Protein AF-A0A352UHU6-F1 (afdb_monomer)

Structure (mmCIF, N/CA/C/O backbone):
data_AF-A0A352UHU6-F1
#
_entry.id   AF-A0A352UHU6-F1
#
loop_
_atom_site.group_PDB
_atom_site.id
_atom_site.type_symbol
_atom_site.label_atom_id
_atom_site.label_alt_id
_atom_site.label_comp_id
_atom_site.label_asym_id
_atom_site.label_entity_id
_atom_site.label_seq_id
_atom_site.pdbx_PDB_ins_code
_atom_site.Cartn_x
_atom_site.Cartn_y
_atom_site.Cartn_z
_atom_site.occupancy
_atom_site.B_iso_or_equiv
_atom_site.auth_seq_id
_atom_site.auth_comp_id
_atom_site.auth_asym_id
_atom_site.auth_atom_id
_atom_site.pdbx_PDB_model_num
ATOM 1 N N . ALA A 1 1 ? -23.073 24.659 -16.508 1.00 46.75 1 ALA A N 1
ATOM 2 C CA . ALA A 1 1 ? -21.946 23.739 -16.783 1.00 46.75 1 ALA A CA 1
ATOM 3 C C . ALA A 1 1 ? -20.897 23.794 -15.657 1.00 46.75 1 ALA A C 1
ATOM 5 O O . ALA A 1 1 ? -19.801 24.289 -15.871 1.00 46.75 1 ALA A O 1
ATOM 6 N N . GLN A 1 2 ? -21.225 23.321 -14.445 1.00 51.28 2 GLN A N 1
ATOM 7 C CA . GLN A 1 2 ? -20.369 23.479 -13.245 1.00 51.28 2 GLN A CA 1
ATOM 8 C C . GLN A 1 2 ? -20.133 22.169 -12.457 1.00 51.28 2 GLN A C 1
ATOM 10 O O . GLN A 1 2 ? -19.660 22.195 -11.328 1.00 51.28 2 GLN A O 1
ATOM 15 N N . GLN A 1 3 ? -20.415 20.997 -13.040 1.00 52.06 3 GLN A N 1
ATOM 16 C CA . GLN A 1 3 ? -20.394 19.724 -12.296 1.00 52.06 3 GLN A CA 1
ATOM 17 C C . GLN A 1 3 ? -19.071 18.928 -12.389 1.00 52.06 3 GLN A C 1
ATOM 19 O O . GLN A 1 3 ? -18.959 17.863 -11.793 1.00 52.06 3 GLN A O 1
ATOM 24 N N . ARG A 1 4 ? -18.053 19.403 -13.124 1.00 48.28 4 ARG A N 1
ATOM 25 C CA . ARG A 1 4 ? -16.832 18.617 -13.431 1.00 48.28 4 ARG A CA 1
ATOM 26 C C . ARG A 1 4 ? -15.587 18.937 -12.590 1.00 48.28 4 ARG A C 1
ATOM 28 O O . ARG A 1 4 ? -14.577 18.262 -12.748 1.00 48.28 4 ARG A O 1
ATOM 35 N N . GLN A 1 5 ? -15.639 19.931 -11.701 1.00 49.06 5 GLN A N 1
ATOM 36 C CA . GLN A 1 5 ? -14.469 20.376 -10.918 1.00 49.06 5 GLN A CA 1
ATOM 37 C C . GLN A 1 5 ? -14.411 19.840 -9.479 1.00 49.06 5 GLN A C 1
ATOM 39 O O . GLN A 1 5 ? -13.359 19.913 -8.850 1.00 49.06 5 GLN A O 1
ATOM 44 N 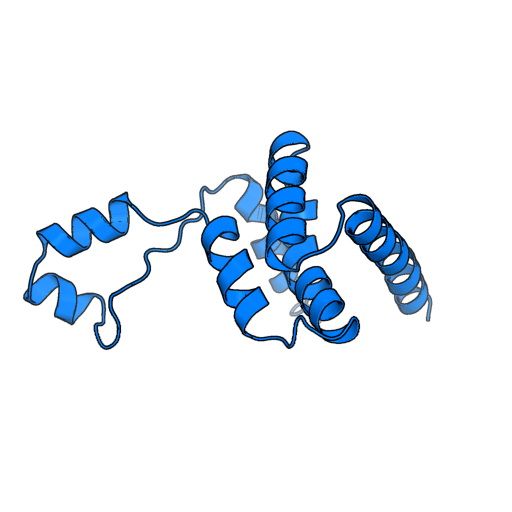N . ARG A 1 6 ? -15.489 19.239 -8.955 1.00 48.56 6 ARG A N 1
ATOM 45 C CA . ARG A 1 6 ? -15.504 18.708 -7.578 1.00 48.56 6 ARG A CA 1
ATOM 46 C C . ARG A 1 6 ? -14.630 17.463 -7.387 1.00 48.56 6 ARG A C 1
ATOM 48 O O . ARG A 1 6 ? -14.056 17.288 -6.318 1.00 48.56 6 ARG A O 1
ATOM 55 N N . SER A 1 7 ? -14.463 16.638 -8.418 1.00 51.50 7 SER A N 1
ATOM 56 C CA . SER A 1 7 ? -13.725 15.368 -8.335 1.00 51.50 7 SER A CA 1
ATOM 57 C C . SER A 1 7 ? -12.197 15.519 -8.277 1.00 51.50 7 SER A C 1
ATOM 59 O O . SER A 1 7 ? -11.526 14.610 -7.807 1.00 51.50 7 SER A O 1
ATOM 61 N N . GLN A 1 8 ? -11.635 16.664 -8.685 1.00 49.31 8 GLN A N 1
ATOM 62 C CA . GLN A 1 8 ? -10.183 16.925 -8.606 1.00 49.31 8 GLN A CA 1
ATOM 63 C C . GLN A 1 8 ? -9.769 17.654 -7.311 1.00 49.31 8 GLN A C 1
ATOM 65 O O . GLN A 1 8 ? -8.597 17.649 -6.937 1.00 49.31 8 GLN A O 1
ATOM 70 N N . SER A 1 9 ? -10.730 18.254 -6.598 1.00 53.00 9 SER A N 1
ATOM 71 C CA . SER A 1 9 ? -10.483 19.028 -5.372 1.00 53.00 9 SER A CA 1
ATOM 72 C C . SER A 1 9 ? -10.315 18.144 -4.131 1.00 53.00 9 SER A C 1
ATOM 74 O O . SER A 1 9 ? -9.444 18.434 -3.313 1.00 53.00 9 SER A O 1
ATOM 76 N N . ALA A 1 10 ? -11.068 17.044 -4.013 1.00 54.62 10 ALA A N 1
ATOM 77 C CA . ALA A 1 10 ? -10.945 16.106 -2.890 1.00 54.62 10 ALA A CA 1
ATOM 78 C C . ALA A 1 10 ? -9.563 15.422 -2.855 1.00 54.62 10 ALA A C 1
ATOM 80 O O . ALA A 1 10 ? -8.951 15.276 -1.801 1.00 54.62 10 ALA A O 1
ATOM 81 N N . LEU A 1 11 ? -9.014 15.111 -4.034 1.00 53.31 11 LEU A N 1
ATOM 82 C CA . LEU A 1 11 ? -7.677 14.533 -4.205 1.00 53.31 11 LEU A CA 1
ATOM 83 C C . LEU A 1 11 ? -6.536 15.559 -4.081 1.00 53.31 11 LEU A C 1
ATOM 85 O O . LEU A 1 11 ? -5.381 15.189 -4.236 1.00 53.31 11 LEU A O 1
ATOM 89 N N . SER A 1 12 ? -6.817 16.836 -3.818 1.00 51.50 12 SER A N 1
ATOM 90 C CA . SER A 1 12 ? -5.774 17.830 -3.506 1.00 51.50 12 SER A CA 1
ATOM 91 C C . SER A 1 12 ? -5.711 18.160 -2.009 1.00 51.50 12 SER A C 1
ATOM 93 O O . SER A 1 12 ? -4.673 18.609 -1.530 1.00 51.50 12 SER A O 1
ATOM 95 N N . GLN A 1 13 ? -6.798 17.923 -1.263 1.00 45.78 13 GLN A N 1
ATOM 96 C CA . GLN A 1 13 ? -6.918 18.270 0.162 1.00 45.78 13 GLN A CA 1
ATOM 97 C C . GLN A 1 13 ? -6.317 17.231 1.123 1.00 45.78 13 GLN A C 1
ATOM 99 O O . GLN A 1 13 ? -5.992 17.576 2.254 1.00 45.78 13 GLN A O 1
ATOM 104 N N . TRP A 1 14 ? -6.089 15.988 0.689 1.00 53.78 14 TRP A N 1
ATOM 105 C CA . TRP A 1 14 ? -5.476 14.949 1.537 1.00 53.78 14 TRP A CA 1
ATOM 106 C C . TRP A 1 14 ? -4.010 15.224 1.896 1.00 53.78 14 TRP A C 1
ATOM 108 O O . TRP A 1 14 ? -3.487 14.600 2.810 1.00 53.78 14 TRP A O 1
ATOM 118 N N . LYS A 1 15 ? -3.356 16.204 1.252 1.00 52.00 15 LYS A N 1
ATOM 119 C CA . LYS A 1 15 ? -2.016 16.676 1.644 1.00 52.00 15 LYS A CA 1
ATOM 120 C C . LYS A 1 15 ? -1.911 17.123 3.108 1.00 52.00 15 LYS A C 1
ATOM 122 O O . LYS A 1 15 ? -0.798 17.292 3.592 1.00 52.00 15 LYS A O 1
ATOM 127 N N . THR A 1 16 ? -3.032 17.342 3.796 1.00 57.28 16 THR A N 1
ATOM 128 C CA . THR A 1 16 ? -3.076 17.752 5.209 1.00 57.28 16 THR A CA 1
ATOM 129 C C . THR A 1 16 ? -3.828 16.745 6.092 1.00 57.28 16 THR A C 1
ATOM 131 O O . THR A 1 16 ? -4.117 17.037 7.247 1.00 57.28 16 THR A O 1
ATOM 134 N N . THR A 1 17 ? -4.160 15.553 5.588 1.00 71.12 17 THR A N 1
ATOM 135 C CA . THR A 1 17 ? -4.920 14.547 6.346 1.00 71.12 17 THR A CA 1
ATOM 136 C C . THR A 1 17 ? -4.188 13.212 6.324 1.00 71.12 17 THR A C 1
ATOM 138 O O . THR A 1 17 ? -4.002 12.633 5.256 1.00 71.12 17 THR A O 1
ATOM 141 N N . ASP A 1 18 ? -3.800 12.716 7.502 1.00 83.69 18 ASP A N 1
ATOM 142 C CA . ASP A 1 18 ? -3.288 11.352 7.660 1.00 83.69 18 ASP A CA 1
ATOM 143 C C . ASP A 1 18 ? -4.430 10.357 7.405 1.00 83.69 18 ASP A C 1
ATOM 145 O O . ASP A 1 18 ? -5.313 10.168 8.244 1.00 83.69 18 ASP A O 1
ATOM 149 N N . LEU A 1 19 ? -4.467 9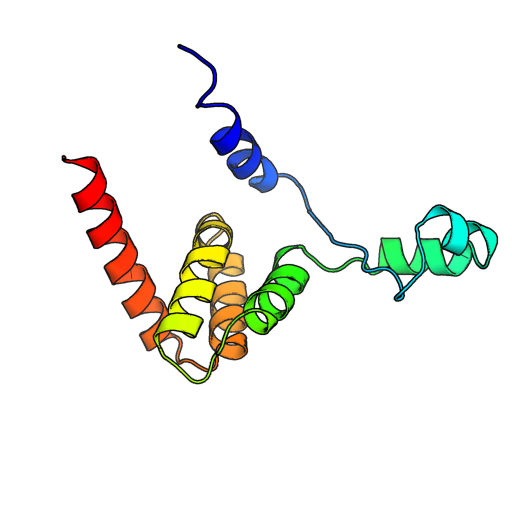.793 6.194 1.00 89.88 19 LEU A N 1
ATOM 150 C CA . LEU A 1 19 ? -5.503 8.858 5.770 1.00 89.88 19 LEU A CA 1
ATOM 151 C C . LEU A 1 19 ? -5.016 7.419 5.937 1.00 89.88 19 LEU A C 1
ATOM 153 O O . LEU A 1 19 ? -4.011 7.008 5.350 1.00 89.88 19 LEU A O 1
ATOM 157 N N . ARG A 1 20 ? -5.789 6.641 6.695 1.00 94.56 20 ARG A N 1
ATOM 158 C CA . ARG A 1 20 ? -5.483 5.256 7.055 1.00 94.56 20 ARG A CA 1
ATOM 159 C C . ARG A 1 20 ? -6.656 4.335 6.729 1.00 94.56 20 ARG A C 1
ATOM 161 O O . ARG A 1 20 ? -7.798 4.783 6.633 1.00 94.56 20 ARG A O 1
ATOM 168 N N . VAL A 1 21 ? -6.368 3.051 6.547 1.00 96.06 21 VAL A N 1
ATOM 169 C CA . VAL A 1 21 ? -7.338 2.009 6.205 1.00 96.06 21 VAL A CA 1
ATOM 170 C C . VAL A 1 21 ? -7.302 0.918 7.269 1.00 96.06 21 VAL A C 1
ATOM 172 O O . VAL A 1 21 ? -6.309 0.208 7.421 1.00 96.06 21 VAL A O 1
ATOM 175 N N . ALA A 1 22 ? -8.413 0.782 7.987 1.00 96.19 22 ALA A N 1
ATOM 176 C CA . ALA A 1 22 ? -8.669 -0.309 8.916 1.00 96.19 22 ALA A CA 1
ATOM 177 C C . ALA A 1 22 ? -9.253 -1.501 8.139 1.00 96.19 22 ALA A C 1
ATOM 179 O O . ALA A 1 22 ? -10.428 -1.495 7.769 1.00 96.19 22 ALA A O 1
ATOM 180 N N . ALA A 1 23 ? -8.423 -2.499 7.835 1.00 93.62 23 ALA A N 1
ATOM 181 C CA . ALA A 1 23 ? -8.870 -3.704 7.142 1.00 93.62 23 ALA A CA 1
ATOM 182 C C . ALA A 1 23 ? -9.575 -4.646 8.129 1.00 93.62 23 ALA A C 1
ATOM 184 O O . ALA A 1 23 ? -8.983 -5.083 9.115 1.00 93.62 23 ALA A O 1
ATOM 185 N N . LEU A 1 24 ? -10.844 -4.952 7.863 1.00 94.00 24 LEU A N 1
ATOM 186 C CA . LEU A 1 24 ? -11.629 -5.859 8.695 1.00 94.00 24 LEU A CA 1
ATOM 187 C C . LEU A 1 24 ? -11.350 -7.327 8.344 1.00 94.00 24 LEU A C 1
ATOM 189 O O . LEU A 1 24 ? -10.989 -7.624 7.201 1.00 94.00 24 LEU A O 1
ATOM 193 N N . PRO A 1 25 ? -11.553 -8.256 9.296 1.00 91.81 25 PRO A N 1
ATOM 194 C CA . PRO A 1 25 ? -11.545 -9.681 8.999 1.00 91.81 25 PRO A CA 1
ATOM 195 C C . PRO A 1 25 ? -12.609 -10.026 7.955 1.00 91.81 25 PRO A C 1
ATOM 197 O O . PRO A 1 25 ? -13.681 -9.419 7.917 1.00 91.81 25 PRO A O 1
ATOM 200 N N . GLU A 1 26 ? -12.320 -11.023 7.122 1.00 90.19 26 GLU A N 1
ATOM 201 C CA . GLU A 1 26 ? -13.231 -11.443 6.061 1.00 90.19 26 GLU A CA 1
ATOM 202 C C . GLU A 1 26 ? -14.607 -11.839 6.620 1.00 90.19 26 GLU A C 1
ATOM 204 O O . GLU A 1 26 ? -14.714 -12.538 7.629 1.00 90.19 26 GLU A O 1
ATOM 209 N N . GLY A 1 27 ? -15.668 -11.367 5.963 1.00 91.88 27 GLY A N 1
ATOM 210 C CA . GLY A 1 27 ? -17.050 -11.676 6.333 1.00 91.88 27 GLY A CA 1
ATOM 211 C C . GLY A 1 27 ? -17.600 -10.913 7.543 1.00 91.88 27 GLY A C 1
ATOM 212 O O . GLY A 1 27 ? -18.762 -11.124 7.884 1.00 91.88 27 GLY A O 1
ATOM 213 N N . LEU A 1 28 ? -16.821 -10.024 8.173 1.00 93.88 28 LEU A N 1
ATOM 214 C CA . LEU A 1 28 ? -17.296 -9.160 9.257 1.00 93.88 28 LEU A CA 1
ATOM 215 C C . LEU A 1 28 ? -17.468 -7.712 8.796 1.00 93.88 28 LEU A C 1
ATOM 217 O O . LEU A 1 28 ? -16.629 -7.154 8.090 1.00 93.88 28 LEU A O 1
ATOM 221 N N . ASP A 1 29 ? -18.549 -7.090 9.256 1.00 95.31 29 ASP A N 1
ATOM 222 C CA . ASP A 1 29 ? -18.744 -5.646 9.205 1.00 95.31 29 ASP A CA 1
ATOM 223 C C . ASP A 1 29 ? -18.370 -5.005 10.565 1.00 95.31 29 ASP A C 1
ATOM 225 O O . ASP A 1 29 ? -18.155 -5.721 11.554 1.00 95.31 29 ASP A O 1
ATOM 229 N N . PRO A 1 30 ? -18.242 -3.664 10.646 1.00 95.88 30 PRO A N 1
ATOM 230 C CA . PRO A 1 30 ? -17.905 -2.983 11.898 1.00 95.88 30 PRO A CA 1
ATOM 231 C C . PRO A 1 30 ? -18.844 -3.333 13.057 1.00 95.88 30 PRO A C 1
ATOM 233 O O . PRO A 1 30 ? -18.394 -3.552 14.178 1.00 95.88 30 PRO A O 1
ATOM 236 N N . ASP A 1 31 ? -20.146 -3.401 12.784 1.00 96.94 31 ASP A N 1
ATOM 237 C CA . ASP A 1 31 ? -21.187 -3.619 13.788 1.00 96.94 31 ASP A CA 1
ATOM 238 C C . ASP A 1 31 ? -21.121 -5.038 14.378 1.00 96.94 31 ASP A C 1
ATOM 240 O O . ASP A 1 31 ? -21.107 -5.214 15.598 1.00 96.94 31 ASP A O 1
ATOM 244 N N . ALA A 1 32 ? -21.001 -6.068 13.534 1.00 96.56 32 ALA A N 1
ATOM 245 C CA . ALA A 1 32 ? -20.808 -7.440 13.989 1.00 96.56 32 ALA A CA 1
ATOM 246 C C . ALA A 1 32 ? -19.488 -7.613 14.745 1.00 96.56 32 ALA A C 1
ATOM 248 O O . ALA A 1 32 ? -19.482 -8.293 15.771 1.00 96.56 32 ALA A O 1
ATOM 249 N N . LEU A 1 33 ? -18.397 -6.991 14.283 1.00 96.25 33 LEU A N 1
ATOM 250 C CA . LEU A 1 33 ? -17.108 -7.062 14.968 1.00 96.25 33 LEU A CA 1
ATOM 251 C C . LEU A 1 33 ? -17.183 -6.439 16.368 1.00 96.25 33 LEU A C 1
ATOM 253 O O . LEU A 1 33 ? -16.782 -7.089 17.326 1.00 96.25 33 LEU A O 1
ATOM 257 N N . ILE A 1 34 ? -17.740 -5.232 16.507 1.00 96.94 34 ILE A N 1
ATOM 258 C CA . ILE A 1 34 ? -17.860 -4.544 17.804 1.00 96.94 34 ILE A CA 1
ATOM 259 C C . ILE A 1 34 ? -18.741 -5.340 18.774 1.00 96.94 34 ILE A C 1
ATOM 261 O O . ILE A 1 34 ? -18.418 -5.440 19.957 1.00 96.94 34 ILE A O 1
ATOM 265 N N . ARG A 1 35 ? -19.840 -5.937 18.287 1.00 96.56 35 ARG A N 1
ATOM 266 C CA . ARG A 1 35 ? -20.697 -6.799 19.117 1.00 96.56 35 ARG A CA 1
ATOM 267 C C . ARG A 1 35 ? -19.998 -8.072 19.590 1.00 96.56 35 ARG A C 1
ATOM 269 O O . ARG A 1 35 ? -20.339 -8.567 20.660 1.00 96.56 35 ARG A O 1
ATOM 276 N N . GLN A 1 36 ? -19.091 -8.626 18.787 1.00 95.06 36 GLN A N 1
ATOM 277 C CA . GLN A 1 36 ? -18.335 -9.827 19.143 1.00 95.06 36 GLN A CA 1
ATOM 278 C C . GLN A 1 36 ? -17.166 -9.506 20.081 1.00 95.06 36 GLN A C 1
ATOM 280 O O . GLN A 1 36 ? -16.977 -10.203 21.074 1.00 95.06 36 GLN A O 1
ATOM 285 N N . ASP A 1 37 ? -16.386 -8.474 19.757 1.00 94.75 37 ASP A N 1
ATOM 286 C CA . ASP A 1 37 ? -15.176 -8.075 20.471 1.00 94.75 37 ASP A CA 1
ATOM 287 C C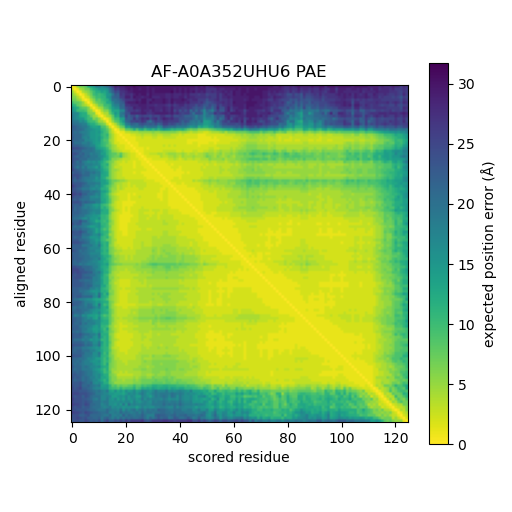 . ASP A 1 37 ? -14.847 -6.593 20.195 1.00 94.75 37 ASP A C 1
ATOM 289 O O . ASP A 1 37 ? -14.226 -6.232 19.188 1.00 94.75 37 ASP A O 1
ATOM 293 N N . ALA A 1 38 ? -15.263 -5.716 21.111 1.00 95.38 38 ALA A N 1
ATOM 294 C CA . ALA A 1 38 ? -15.013 -4.279 21.012 1.00 95.38 38 ALA A CA 1
ATOM 295 C C . ALA A 1 38 ? -13.520 -3.922 21.136 1.00 95.38 38 ALA A C 1
ATOM 297 O O . ALA A 1 38 ? -13.057 -2.989 20.481 1.00 95.38 38 ALA A O 1
ATOM 298 N N . SER A 1 39 ? -12.745 -4.679 21.917 1.00 96.62 39 SER A N 1
ATOM 299 C CA . SER A 1 39 ? -11.306 -4.438 22.065 1.00 96.62 39 SER A CA 1
ATOM 300 C C . SER A 1 39 ? -10.563 -4.729 20.764 1.00 96.62 39 SER A C 1
ATOM 302 O O . SER A 1 39 ? -9.673 -3.976 20.371 1.00 96.62 39 SER A O 1
ATOM 304 N N . ARG A 1 40 ? -10.978 -5.766 20.028 1.00 95.31 40 ARG A N 1
ATOM 305 C CA . ARG A 1 40 ? -10.434 -6.052 18.695 1.00 95.31 40 ARG A CA 1
ATOM 306 C C . ARG A 1 40 ? -10.728 -4.941 17.690 1.00 95.31 40 ARG A C 1
ATOM 308 O O . ARG A 1 40 ? -9.873 -4.649 16.854 1.00 95.31 40 ARG A O 1
ATOM 315 N N . TRP A 1 41 ? -11.904 -4.316 17.758 1.00 95.75 41 TRP A N 1
ATOM 316 C CA . TRP A 1 41 ? -12.207 -3.132 16.949 1.00 95.75 41 TRP A CA 1
ATOM 317 C C . TRP A 1 41 ? -11.233 -1.985 17.243 1.00 95.75 41 TRP A C 1
ATOM 319 O O . TRP A 1 41 ? -10.655 -1.427 16.310 1.00 95.75 41 TRP A O 1
ATOM 329 N N . GLU A 1 42 ? -11.003 -1.671 18.521 1.00 96.19 42 GLU A N 1
ATOM 330 C CA . GLU A 1 42 ? -10.065 -0.618 18.927 1.00 96.19 42 GLU A CA 1
ATOM 331 C C . GLU A 1 42 ? -8.649 -0.882 18.400 1.00 96.19 42 GLU A C 1
ATOM 333 O O . GLU A 1 42 ? -8.034 0.025 17.837 1.00 96.19 42 GLU A O 1
ATOM 338 N N . SER A 1 43 ? -8.159 -2.125 18.493 1.00 96.50 43 SER A N 1
ATOM 339 C CA . SER A 1 43 ? -6.854 -2.503 17.936 1.00 96.50 43 SER A CA 1
ATOM 340 C C . SER A 1 43 ? -6.796 -2.333 16.416 1.00 96.50 43 SER A C 1
ATOM 342 O O . SER A 1 43 ? -5.855 -1.736 15.908 1.00 96.50 43 SER A O 1
ATOM 344 N N . ILE A 1 44 ? -7.814 -2.783 15.675 1.00 96.00 44 ILE A N 1
ATOM 345 C CA . ILE A 1 44 ? -7.843 -2.655 14.206 1.00 96.00 44 ILE A CA 1
ATOM 346 C C . ILE A 1 44 ? -7.849 -1.187 13.761 1.00 96.00 44 ILE A C 1
ATOM 348 O O . ILE A 1 44 ? -7.223 -0.838 12.759 1.00 96.00 44 ILE A O 1
ATOM 352 N N . VAL A 1 45 ? -8.551 -0.319 14.491 1.00 95.62 45 VAL A N 1
ATOM 353 C CA . VAL A 1 45 ? -8.563 1.120 14.202 1.00 95.62 45 VAL A CA 1
ATOM 354 C C . VAL A 1 45 ? -7.214 1.759 14.539 1.00 95.62 45 VAL A C 1
ATOM 356 O O . VAL A 1 45 ? -6.721 2.564 13.748 1.00 95.62 45 VAL A O 1
ATOM 359 N N . ALA A 1 46 ? -6.602 1.396 15.669 1.00 95.56 46 ALA A N 1
ATOM 360 C CA . ALA A 1 46 ? -5.293 1.908 16.075 1.00 95.56 46 ALA A CA 1
ATOM 361 C C . ALA A 1 46 ? -4.171 1.480 15.110 1.00 95.56 46 ALA A C 1
ATOM 363 O O . ALA A 1 46 ? -3.330 2.299 14.737 1.00 95.56 46 ALA A O 1
ATOM 364 N N . ASP A 1 47 ? -4.212 0.232 14.644 1.00 95.50 47 ASP A N 1
ATOM 365 C CA . ASP A 1 47 ? -3.217 -0.364 13.747 1.00 95.50 47 ASP A CA 1
ATOM 366 C C . ASP A 1 47 ? -3.541 -0.151 12.257 1.00 95.50 47 ASP A C 1
ATOM 368 O O . ASP A 1 47 ? -2.891 -0.731 11.384 1.00 95.50 47 ASP A O 1
ATOM 372 N N . ALA A 1 48 ? -4.540 0.683 11.936 1.00 96.50 48 ALA A N 1
ATOM 373 C CA . ALA A 1 48 ? -4.945 0.964 10.562 1.00 96.50 48 ALA A CA 1
ATOM 374 C C . ALA A 1 48 ? -3.734 1.361 9.706 1.00 96.50 48 ALA A C 1
ATOM 376 O O . ALA A 1 48 ? -2.938 2.214 10.101 1.00 96.50 48 ALA A O 1
ATOM 377 N N . ALA A 1 49 ? -3.589 0.773 8.521 1.00 95.00 49 ALA A N 1
ATOM 378 C CA . ALA A 1 49 ? -2.421 1.003 7.675 1.00 95.00 49 ALA A CA 1
ATOM 379 C C . ALA A 1 49 ? -2.520 2.358 6.954 1.00 95.00 49 ALA A C 1
ATOM 381 O O . ALA A 1 49 ? -3.618 2.733 6.532 1.00 95.00 49 ALA A O 1
ATOM 382 N N . PRO A 1 50 ? -1.411 3.089 6.735 1.00 94.25 50 PRO A N 1
ATOM 383 C CA . PRO A 1 50 ? -1.408 4.251 5.851 1.00 94.25 50 PRO A CA 1
ATOM 384 C C . PRO A 1 50 ? -1.978 3.902 4.473 1.00 94.25 50 PRO A C 1
ATOM 386 O O . PRO A 1 50 ? -1.725 2.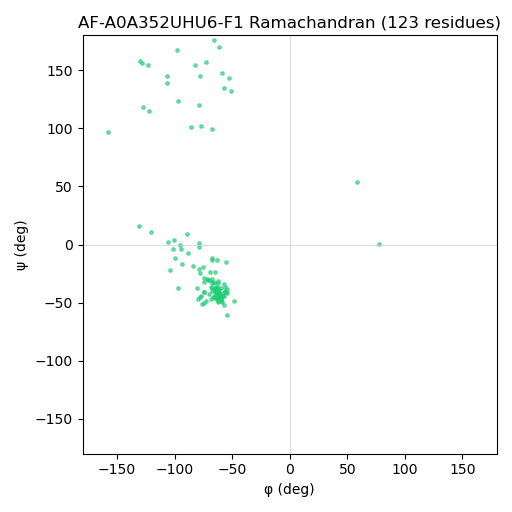817 3.941 1.00 94.25 50 PRO A O 1
ATOM 389 N N . LEU A 1 51 ? -2.717 4.832 3.860 1.00 93.44 51 LEU A N 1
ATOM 390 C CA . LEU A 1 51 ? -3.452 4.579 2.616 1.00 93.44 51 LEU A CA 1
ATOM 391 C C . LEU A 1 51 ? -2.598 3.903 1.538 1.00 93.44 51 LEU A C 1
ATOM 393 O O . LEU A 1 51 ? -3.030 2.930 0.930 1.00 93.44 51 LEU A O 1
ATOM 397 N N . LEU A 1 52 ? -1.395 4.417 1.278 1.00 94.88 52 LEU A N 1
ATOM 398 C CA . LEU A 1 52 ? -0.539 3.892 0.213 1.00 94.88 52 LEU A CA 1
ATOM 399 C C . LEU A 1 52 ? 0.056 2.523 0.548 1.00 94.88 52 LEU A C 1
ATOM 401 O O . LEU A 1 52 ? 0.249 1.720 -0.362 1.00 94.88 52 LEU A O 1
ATOM 405 N N . GLU A 1 53 ? 0.289 2.226 1.827 1.00 95.06 53 GLU A N 1
ATOM 406 C CA . GLU A 1 53 ? 0.711 0.888 2.257 1.00 95.06 53 GLU A CA 1
ATOM 407 C C . GLU A 1 53 ? -0.394 -0.144 2.051 1.00 95.06 53 GLU A C 1
ATOM 409 O O . GLU A 1 53 ? -0.110 -1.284 1.696 1.00 95.06 53 GLU A O 1
ATOM 414 N N . PHE A 1 54 ? -1.653 0.270 2.193 1.00 95.50 54 PHE A N 1
ATOM 415 C CA . PHE A 1 54 ? -2.790 -0.568 1.846 1.00 95.50 54 PHE A CA 1
ATOM 416 C C . PHE A 1 54 ? -2.976 -0.675 0.324 1.00 95.50 54 PHE A C 1
ATOM 418 O O . PHE A 1 54 ? -3.097 -1.774 -0.214 1.00 95.50 54 PHE A O 1
ATOM 425 N N . LEU A 1 55 ? -2.992 0.447 -0.401 1.00 95.81 55 LEU A N 1
ATOM 426 C CA . LEU A 1 55 ? -3.352 0.474 -1.821 1.00 95.81 55 LEU A CA 1
ATOM 427 C C . LEU A 1 55 ? -2.339 -0.229 -2.724 1.00 95.81 55 LEU A C 1
ATOM 429 O O . LEU A 1 55 ? -2.767 -0.905 -3.655 1.00 95.81 55 LEU A O 1
ATOM 433 N N . ILE A 1 56 ? -1.032 -0.086 -2.481 1.00 96.94 56 ILE A N 1
ATOM 434 C CA . ILE A 1 56 ? 0.004 -0.666 -3.351 1.00 96.94 56 ILE A CA 1
ATOM 435 C C . ILE A 1 56 ? -0.180 -2.179 -3.545 1.00 96.94 56 ILE A C 1
ATOM 437 O O . ILE A 1 56 ? -0.417 -2.591 -4.684 1.00 96.94 56 ILE A O 1
ATOM 441 N N . PRO A 1 57 ? -0.145 -3.013 -2.489 1.00 95.88 57 PRO A N 1
ATOM 442 C CA . PRO A 1 57 ? -0.323 -4.453 -2.650 1.00 95.88 57 PRO A CA 1
ATOM 443 C C . PRO A 1 57 ? -1.734 -4.813 -3.138 1.00 95.88 57 PRO A C 1
ATOM 445 O O . PRO A 1 57 ? -1.881 -5.684 -3.994 1.00 95.88 57 PRO A O 1
ATOM 448 N N . ASN A 1 58 ? -2.775 -4.117 -2.661 1.00 95.00 58 ASN A N 1
ATOM 449 C CA . ASN A 1 58 ? -4.165 -4.428 -3.015 1.00 95.00 58 ASN A CA 1
ATOM 450 C C . ASN A 1 58 ? -4.505 -4.133 -4.480 1.00 95.00 58 ASN A C 1
ATOM 452 O O . ASN A 1 58 ? -5.305 -4.846 -5.082 1.00 95.00 58 ASN A O 1
ATOM 456 N N . ILE A 1 59 ? -3.945 -3.068 -5.055 1.00 95.75 59 ILE A N 1
ATOM 457 C CA . ILE A 1 59 ? -4.122 -2.748 -6.472 1.00 95.75 59 ILE A CA 1
ATOM 458 C C . ILE A 1 59 ? -3.235 -3.663 -7.311 1.00 95.75 59 ILE A C 1
ATOM 460 O O . ILE A 1 59 ? -3.728 -4.208 -8.292 1.00 95.75 59 ILE A O 1
ATOM 464 N N . ALA A 1 60 ? -1.975 -3.883 -6.920 1.00 96.06 60 ALA A N 1
ATOM 465 C CA . ALA A 1 60 ? -1.058 -4.761 -7.648 1.00 96.06 60 ALA A CA 1
ATOM 466 C C . ALA A 1 60 ? -1.626 -6.181 -7.824 1.00 96.06 60 ALA A C 1
ATOM 468 O O . ALA A 1 60 ? -1.565 -6.728 -8.921 1.00 96.06 60 ALA A O 1
ATOM 469 N N . ALA A 1 61 ? -2.278 -6.726 -6.791 1.00 95.69 61 ALA A N 1
ATOM 470 C CA . ALA A 1 61 ? -2.917 -8.043 -6.827 1.00 95.69 61 ALA A CA 1
ATOM 471 C C . ALA A 1 61 ? -4.081 -8.173 -7.833 1.00 95.69 61 ALA A C 1
ATOM 473 O O . ALA A 1 61 ? -4.526 -9.284 -8.112 1.00 95.69 61 ALA A O 1
ATOM 474 N N . ARG A 1 62 ? -4.600 -7.064 -8.379 1.00 95.31 62 ARG A N 1
ATOM 475 C CA . ARG A 1 62 ? -5.708 -7.068 -9.354 1.00 95.31 62 ARG A CA 1
ATOM 476 C C . ARG A 1 62 ? -5.246 -7.203 -10.804 1.00 95.31 62 ARG A C 1
ATOM 478 O O . ARG A 1 62 ? -6.094 -7.321 -11.685 1.00 95.31 62 ARG A O 1
ATOM 485 N N . PHE A 1 63 ? -3.941 -7.149 -11.063 1.00 96.06 63 PHE A N 1
ATOM 486 C CA . PHE A 1 63 ? -3.379 -7.149 -12.411 1.00 96.06 63 PHE A CA 1
ATOM 487 C C . PHE A 1 63 ? -2.388 -8.294 -12.605 1.00 96.06 63 PHE A C 1
ATOM 489 O O . PHE A 1 63 ? -1.755 -8.765 -11.663 1.00 96.06 63 PHE A O 1
ATOM 496 N N . ASP A 1 64 ? -2.219 -8.712 -13.859 1.00 95.50 64 ASP A N 1
ATOM 497 C CA . ASP A 1 64 ? -1.173 -9.658 -14.230 1.00 95.50 64 ASP A CA 1
ATOM 498 C C . ASP A 1 64 ? 0.186 -8.947 -14.302 1.00 95.50 64 ASP A C 1
ATOM 500 O O . ASP A 1 64 ? 0.512 -8.250 -15.267 1.00 95.50 64 ASP A O 1
ATOM 504 N N . LEU A 1 65 ? 0.992 -9.129 -13.258 1.00 96.38 65 LEU A N 1
ATOM 505 C CA . LEU A 1 65 ? 2.325 -8.538 -13.149 1.00 96.38 65 LEU A CA 1
ATOM 506 C C . LEU A 1 65 ? 3.385 -9.292 -13.966 1.00 96.38 65 LEU A C 1
ATOM 508 O O . LEU A 1 65 ? 4.538 -8.863 -13.994 1.00 96.38 65 LEU A O 1
ATOM 512 N N . THR A 1 66 ? 3.045 -10.393 -14.642 1.00 95.06 66 THR A N 1
ATOM 513 C CA . THR A 1 66 ? 3.991 -11.103 -15.519 1.00 95.06 66 THR A CA 1
ATOM 514 C C . THR A 1 66 ? 4.152 -10.412 -16.873 1.00 95.06 66 THR A C 1
ATOM 516 O O . THR A 1 66 ? 5.189 -10.557 -17.522 1.00 95.06 66 THR A O 1
ATOM 519 N N . VAL A 1 67 ? 3.176 -9.587 -17.270 1.00 94.50 67 VAL A N 1
ATOM 520 C CA . VAL A 1 67 ? 3.190 -8.845 -18.534 1.00 94.50 67 VAL A CA 1
ATOM 521 C C . VAL A 1 67 ? 3.463 -7.350 -18.320 1.00 94.50 67 VAL A C 1
ATOM 523 O O . VAL A 1 67 ? 2.974 -6.755 -17.356 1.00 94.50 67 VAL A O 1
ATOM 526 N N . PRO A 1 68 ? 4.191 -6.675 -19.236 1.00 92.81 68 PRO A N 1
ATOM 527 C CA . PRO A 1 68 ? 4.483 -5.244 -19.108 1.00 92.81 68 PRO A CA 1
ATOM 528 C C . PRO A 1 68 ? 3.234 -4.367 -18.966 1.00 92.81 68 PRO A C 1
ATOM 530 O O . PRO A 1 68 ? 3.241 -3.400 -18.209 1.00 92.81 68 PRO A O 1
ATOM 533 N N . HIS A 1 69 ? 2.148 -4.723 -19.659 1.00 92.94 69 HIS A N 1
ATOM 534 C CA . HIS A 1 69 ? 0.908 -3.953 -19.632 1.00 92.94 69 HIS A CA 1
ATOM 535 C C . HIS A 1 69 ? 0.269 -3.909 -18.236 1.00 92.94 69 HIS A C 1
ATOM 537 O O . HIS A 1 69 ? -0.113 -2.831 -17.788 1.00 92.94 69 HIS A O 1
ATOM 543 N N . GLY A 1 70 ? 0.212 -5.039 -17.524 1.00 94.94 70 GLY A N 1
ATOM 544 C CA . GLY A 1 70 ? -0.362 -5.091 -16.178 1.00 94.94 70 GLY A CA 1
ATOM 545 C C . GLY A 1 70 ? 0.452 -4.270 -15.179 1.00 94.94 70 GLY A C 1
ATOM 546 O O . GLY A 1 70 ? -0.115 -3.513 -14.394 1.00 94.94 70 GLY A O 1
ATOM 547 N N . LYS A 1 71 ? 1.788 -4.297 -15.286 1.00 95.81 71 LYS A N 1
ATOM 548 C CA . LYS A 1 71 ? 2.661 -3.415 -14.492 1.00 95.81 71 LYS A CA 1
ATOM 549 C C . LYS A 1 71 ? 2.388 -1.936 -14.772 1.00 95.81 71 LYS A C 1
ATOM 551 O O . LYS A 1 71 ? 2.277 -1.151 -13.832 1.00 95.81 71 LYS A O 1
ATOM 556 N N . SER A 1 72 ? 2.244 -1.551 -16.043 1.00 94.38 72 SER A N 1
ATOM 557 C CA . SER A 1 72 ? 1.882 -0.177 -16.412 1.00 94.38 72 SER A CA 1
ATOM 558 C C . SER A 1 72 ? 0.537 0.235 -15.819 1.00 94.38 72 SER A C 1
ATOM 560 O O . SER A 1 72 ? 0.461 1.301 -15.227 1.00 94.38 72 SER A O 1
ATOM 562 N N . GLN A 1 73 ? -0.492 -0.615 -15.868 1.00 94.88 73 GLN A N 1
ATOM 563 C CA . GLN A 1 73 ? -1.805 -0.297 -15.288 1.00 94.88 73 GLN A CA 1
ATOM 564 C C . GLN A 1 73 ? -1.741 -0.010 -13.780 1.00 94.88 73 GLN A C 1
ATOM 566 O O . GLN A 1 73 ? -2.415 0.901 -13.293 1.00 94.88 73 GLN A O 1
ATOM 571 N N . VAL A 1 74 ? -0.897 -0.733 -13.039 1.00 96.69 74 VAL A N 1
ATOM 572 C CA . VAL A 1 74 ? -0.668 -0.458 -11.612 1.00 96.69 74 VAL A CA 1
ATOM 573 C C . VAL A 1 74 ? 0.013 0.898 -11.415 1.00 96.69 74 VAL A C 1
ATOM 575 O O . VAL A 1 74 ? -0.419 1.688 -10.572 1.00 96.69 74 VAL A O 1
ATOM 578 N N . VAL A 1 75 ? 1.047 1.202 -12.208 1.00 96.19 75 VAL A N 1
ATOM 579 C CA . VAL A 1 75 ? 1.726 2.509 -12.168 1.00 96.19 75 VAL A CA 1
ATOM 580 C C . VAL A 1 75 ? 0.742 3.633 -12.493 1.00 96.19 75 VAL A C 1
ATOM 582 O O . VAL A 1 75 ? 0.671 4.605 -11.747 1.00 96.19 75 VAL A O 1
ATOM 585 N N . ASP A 1 76 ? -0.062 3.491 -13.546 1.00 93.50 76 ASP A N 1
ATOM 586 C CA . ASP A 1 76 ? -1.088 4.453 -13.958 1.00 93.50 76 ASP A CA 1
ATOM 587 C C . ASP A 1 76 ? -2.083 4.758 -12.826 1.00 93.50 76 ASP A C 1
ATOM 589 O O . ASP A 1 76 ? -2.456 5.916 -12.623 1.00 93.50 76 ASP A O 1
ATOM 593 N N . 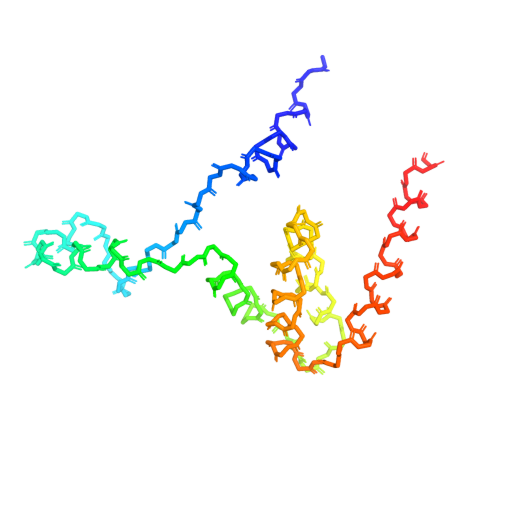ALA A 1 77 ? -2.490 3.736 -12.069 1.00 93.44 77 ALA A N 1
ATOM 594 C CA . ALA A 1 77 ? -3.454 3.875 -10.983 1.00 93.44 77 ALA A CA 1
ATOM 595 C C . ALA A 1 77 ? -2.867 4.552 -9.732 1.00 93.44 77 ALA A C 1
ATOM 597 O O . ALA A 1 77 ? -3.537 5.370 -9.099 1.00 93.44 77 ALA A O 1
ATOM 598 N N . ILE A 1 78 ? -1.630 4.214 -9.357 1.00 95.56 78 ILE A N 1
ATOM 599 C CA . ILE A 1 78 ? -1.050 4.600 -8.059 1.00 95.56 78 ILE A CA 1
ATOM 600 C C . ILE A 1 78 ? -0.176 5.849 -8.167 1.00 95.56 78 ILE A C 1
ATOM 602 O O . ILE A 1 78 ? -0.176 6.693 -7.265 1.00 95.56 78 ILE A O 1
ATOM 606 N N . TRP A 1 79 ? 0.570 5.994 -9.264 1.00 95.56 79 TRP A N 1
ATOM 607 C CA . TRP A 1 79 ? 1.565 7.052 -9.413 1.00 95.56 79 TRP A CA 1
ATOM 608 C C . TRP A 1 79 ? 1.024 8.470 -9.181 1.00 95.56 79 TRP A C 1
ATOM 610 O O . TRP A 1 79 ? 1.732 9.254 -8.549 1.00 95.56 79 TRP A O 1
ATOM 620 N N . PRO A 1 80 ? -0.205 8.842 -9.599 1.00 93.06 80 PRO A N 1
ATOM 621 C CA . PRO A 1 80 ? -0.747 10.170 -9.312 1.00 93.06 80 PRO A CA 1
ATOM 622 C C . PRO A 1 80 ? -0.799 10.511 -7.816 1.00 93.06 80 PRO A C 1
ATOM 624 O O . PRO A 1 80 ? -0.588 11.668 -7.452 1.00 93.06 80 PRO A O 1
ATOM 627 N N . LEU A 1 81 ? -1.041 9.516 -6.955 1.00 92.44 81 LEU A N 1
ATOM 628 C CA . LEU A 1 81 ? -1.063 9.689 -5.502 1.00 92.44 81 LEU A CA 1
ATOM 629 C C . LEU A 1 81 ? 0.359 9.889 -4.967 1.00 92.44 81 LEU A C 1
ATOM 631 O O . LEU A 1 81 ? 0.628 10.866 -4.275 1.00 92.44 81 LEU A O 1
ATOM 635 N N . ILE A 1 82 ? 1.293 9.023 -5.372 1.00 94.25 82 ILE A N 1
ATOM 636 C CA . ILE A 1 82 ? 2.712 9.106 -4.988 1.00 94.25 82 ILE A CA 1
ATOM 637 C C . ILE A 1 82 ? 3.334 10.431 -5.454 1.00 94.25 82 ILE A C 1
ATOM 639 O O . ILE A 1 82 ? 4.050 11.095 -4.709 1.00 94.25 82 ILE A O 1
ATOM 643 N N . ALA A 1 83 ? 3.031 10.867 -6.677 1.00 92.44 83 ALA A N 1
ATOM 644 C CA . ALA A 1 83 ? 3.572 12.087 -7.267 1.00 92.44 83 ALA A CA 1
ATOM 645 C C . ALA A 1 83 ? 3.131 13.367 -6.544 1.00 92.44 83 ALA A C 1
ATOM 647 O O . ALA A 1 83 ? 3.813 14.389 -6.663 1.00 92.44 83 ALA A O 1
ATOM 648 N N . ALA A 1 84 ? 2.003 13.324 -5.831 1.00 90.06 84 ALA A N 1
ATOM 649 C CA . ALA A 1 84 ? 1.509 14.452 -5.062 1.00 90.06 84 ALA A CA 1
ATOM 650 C C . ALA A 1 84 ? 2.263 14.635 -3.738 1.00 90.06 84 ALA A C 1
ATOM 652 O O . ALA A 1 84 ? 2.303 15.761 -3.252 1.00 90.06 84 ALA A O 1
ATOM 653 N N . LEU A 1 85 ? 2.873 13.588 -3.180 1.00 89.19 85 LEU A N 1
ATOM 654 C CA . LEU A 1 85 ? 3.592 13.631 -1.903 1.00 89.19 85 LEU A CA 1
ATOM 655 C C . LEU A 1 85 ? 4.790 14.594 -1.917 1.00 89.19 85 LEU A C 1
ATOM 657 O O . LEU A 1 85 ? 5.213 15.104 -2.963 1.00 89.19 85 LEU A O 1
ATOM 661 N N . ASP A 1 86 ? 5.352 14.840 -0.733 1.00 90.81 86 ASP A N 1
ATOM 662 C CA . ASP A 1 86 ? 6.642 15.513 -0.625 1.00 90.81 86 ASP A CA 1
ATOM 663 C C . ASP A 1 86 ? 7.784 14.659 -1.209 1.00 90.81 86 ASP A C 1
ATOM 665 O O . ASP A 1 86 ? 7.591 13.540 -1.683 1.00 90.81 86 ASP A O 1
ATOM 669 N N . ARG A 1 87 ? 9.002 15.207 -1.248 1.00 91.56 87 ARG A N 1
ATOM 670 C CA . ARG A 1 87 ? 10.123 14.529 -1.909 1.00 91.56 87 ARG A CA 1
ATOM 671 C C . ARG A 1 87 ? 10.514 13.218 -1.222 1.00 91.56 87 ARG A C 1
ATOM 673 O O . ARG A 1 87 ? 10.895 12.298 -1.943 1.00 91.56 87 ARG A O 1
ATOM 680 N N . LEU A 1 88 ? 10.488 13.171 0.107 1.00 92.75 88 LEU A N 1
ATOM 681 C CA . LEU A 1 88 ? 10.985 12.034 0.874 1.00 92.75 88 LEU A CA 1
ATOM 682 C C . LEU A 1 88 ? 9.978 10.885 0.812 1.00 92.75 88 LEU A C 1
ATOM 684 O O . LEU A 1 88 ? 10.336 9.787 0.383 1.00 92.75 88 LEU A O 1
ATOM 688 N N . ASP A 1 89 ? 8.714 11.177 1.112 1.00 92.19 89 ASP A N 1
ATOM 689 C CA . ASP A 1 89 ? 7.630 10.199 1.061 1.00 92.19 89 ASP A CA 1
ATOM 690 C C . ASP A 1 89 ? 7.458 9.658 -0.358 1.00 92.19 89 ASP A C 1
ATOM 692 O O . ASP A 1 89 ? 7.315 8.454 -0.571 1.00 92.19 89 ASP A O 1
ATOM 696 N N . ARG A 1 90 ? 7.538 10.531 -1.370 1.00 95.12 90 ARG A N 1
ATOM 697 C CA . ARG A 1 90 ? 7.463 10.101 -2.768 1.00 95.12 90 ARG A CA 1
ATOM 698 C C . ARG A 1 90 ? 8.548 9.090 -3.121 1.00 95.12 90 ARG A C 1
ATOM 700 O O . ARG A 1 90 ? 8.247 8.147 -3.842 1.00 95.12 90 ARG A O 1
ATOM 707 N N . GLU A 1 91 ? 9.785 9.283 -2.664 1.00 96.06 91 GLU A N 1
ATOM 708 C CA . GLU A 1 91 ? 10.872 8.333 -2.939 1.00 96.06 91 GLU A CA 1
ATOM 709 C C . GLU A 1 91 ? 10.608 6.994 -2.239 1.00 96.06 91 GLU A C 1
ATOM 711 O O . GLU A 1 91 ? 10.681 5.944 -2.876 1.00 96.06 91 GLU A O 1
ATOM 716 N N . GLN A 1 92 ? 10.205 7.031 -0.965 1.00 95.94 92 GLN A N 1
ATOM 717 C CA . GLN A 1 92 ? 9.879 5.832 -0.193 1.00 95.94 92 GLN A CA 1
ATOM 718 C C . GLN A 1 92 ? 8.747 5.021 -0.840 1.00 95.94 92 GLN A C 1
ATOM 720 O O . GLN A 1 92 ? 8.870 3.809 -1.025 1.00 95.94 92 GLN A O 1
ATOM 725 N N . TYR A 1 93 ? 7.637 5.667 -1.199 1.00 97.06 93 TYR A N 1
ATOM 726 C CA . TYR A 1 93 ? 6.500 4.975 -1.803 1.00 97.06 93 TYR A CA 1
ATOM 727 C C . TYR A 1 93 ? 6.748 4.585 -3.262 1.00 97.06 93 TYR A C 1
ATOM 729 O O . TYR A 1 93 ? 6.211 3.572 -3.708 1.00 97.06 93 TYR A O 1
ATOM 737 N N . ALA A 1 94 ? 7.582 5.325 -4.000 1.00 97.44 94 ALA A N 1
ATOM 738 C CA . ALA A 1 94 ? 8.028 4.898 -5.323 1.00 97.44 94 ALA A CA 1
ATOM 739 C C . ALA A 1 94 ? 8.845 3.601 -5.243 1.00 97.44 94 ALA A C 1
ATOM 741 O O . ALA A 1 94 ? 8.605 2.704 -6.048 1.00 97.44 94 ALA A O 1
ATOM 742 N N . GLN A 1 95 ? 9.729 3.467 -4.248 1.00 97.94 95 GLN A N 1
ATOM 743 C CA . GLN A 1 95 ? 10.464 2.223 -4.017 1.00 97.94 95 GLN A CA 1
ATOM 744 C C . GLN A 1 95 ? 9.514 1.064 -3.691 1.00 97.94 95 GLN A C 1
ATOM 746 O O . GLN A 1 95 ? 9.555 0.038 -4.363 1.00 97.94 95 GLN A O 1
ATOM 751 N N . LYS A 1 96 ? 8.577 1.259 -2.751 1.00 97.56 96 LYS A N 1
ATOM 752 C CA . LYS A 1 96 ? 7.558 0.243 -2.418 1.00 97.56 96 LYS A CA 1
ATOM 753 C C . LYS A 1 96 ? 6.743 -0.193 -3.639 1.00 97.56 96 LYS A C 1
ATOM 755 O O . LYS A 1 96 ? 6.440 -1.373 -3.789 1.00 97.56 96 LYS A O 1
ATOM 760 N N . LEU A 1 97 ? 6.380 0.749 -4.512 1.00 98.00 97 LEU A N 1
ATOM 761 C CA . LEU A 1 97 ? 5.674 0.448 -5.755 1.00 98.00 97 LEU A CA 1
ATOM 762 C C . LEU A 1 97 ? 6.542 -0.380 -6.710 1.00 98.00 97 LEU A C 1
ATOM 764 O O . LEU A 1 97 ? 6.045 -1.352 -7.272 1.00 98.00 97 LEU A O 1
ATOM 768 N N . ALA A 1 98 ? 7.810 -0.002 -6.896 1.00 97.75 98 ALA A N 1
ATOM 769 C CA . ALA A 1 98 ? 8.743 -0.723 -7.758 1.00 97.75 98 ALA A CA 1
ATOM 770 C C . ALA A 1 98 ? 8.922 -2.177 -7.297 1.00 97.75 98 ALA A C 1
ATOM 772 O O . ALA A 1 98 ? 8.822 -3.096 -8.114 1.00 97.75 98 ALA A O 1
ATOM 773 N N . ASP A 1 99 ? 9.086 -2.373 -5.988 1.00 97.44 99 ASP A N 1
ATOM 774 C CA . ASP A 1 99 ? 9.218 -3.689 -5.366 1.00 97.44 99 ASP A CA 1
ATOM 775 C C . ASP A 1 99 ? 7.942 -4.521 -5.564 1.00 97.44 99 ASP A C 1
ATOM 777 O O . ASP A 1 99 ? 8.008 -5.667 -6.009 1.00 97.44 99 ASP A O 1
ATOM 781 N N . ALA A 1 100 ? 6.766 -3.927 -5.324 1.00 96.50 100 ALA A N 1
ATOM 782 C CA . ALA A 1 100 ? 5.477 -4.607 -5.452 1.00 96.50 100 ALA A CA 1
ATOM 783 C C . ALA A 1 100 ? 5.172 -5.095 -6.879 1.00 96.50 100 ALA A C 1
ATOM 785 O O . ALA A 1 100 ? 4.506 -6.115 -7.046 1.00 96.50 100 ALA A O 1
ATOM 786 N N . ILE A 1 101 ? 5.654 -4.391 -7.910 1.00 96.44 101 ILE A N 1
ATOM 787 C CA . ILE A 1 101 ? 5.466 -4.782 -9.321 1.00 96.44 101 ILE A CA 1
ATOM 788 C C . ILE A 1 101 ? 6.703 -5.465 -9.931 1.00 96.44 101 ILE A C 1
ATOM 790 O O . ILE A 1 101 ? 6.719 -5.779 -11.128 1.00 96.44 101 ILE A O 1
ATOM 794 N N . GLY A 1 102 ? 7.749 -5.692 -9.131 1.00 96.12 102 GLY A N 1
ATOM 795 C CA . GLY A 1 102 ? 8.983 -6.360 -9.538 1.00 96.12 102 GLY A CA 1
ATOM 796 C C . GLY A 1 102 ? 9.683 -5.664 -10.706 1.00 96.12 102 GLY A C 1
ATOM 797 O O . GLY A 1 1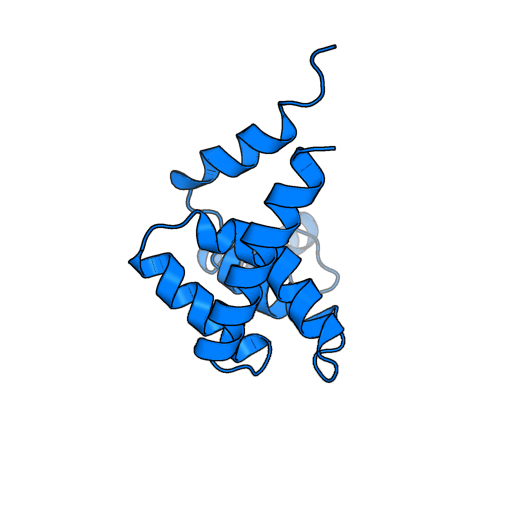02 ? 9.914 -6.287 -11.748 1.00 96.12 102 GLY A O 1
ATOM 798 N N . VAL A 1 103 ? 9.952 -4.364 -10.586 1.00 96.50 103 VAL A N 1
ATOM 799 C CA . VAL A 1 103 ? 10.731 -3.587 -11.568 1.00 96.50 103 VAL A CA 1
ATOM 800 C C . VAL A 1 103 ? 11.828 -2.791 -10.880 1.00 96.50 103 VAL A C 1
ATOM 802 O O . VAL A 1 103 ? 11.736 -2.487 -9.696 1.00 96.50 103 VAL A O 1
ATOM 805 N N . SER A 1 104 ? 12.861 -2.412 -11.632 1.00 97.06 104 SER A N 1
ATOM 806 C CA . SER A 1 104 ? 13.877 -1.500 -11.110 1.00 97.06 104 SER A CA 1
ATOM 807 C C . SER A 1 104 ? 13.333 -0.072 -10.989 1.00 97.06 104 SER A C 1
ATOM 809 O O . SER A 1 104 ? 12.406 0.331 -11.704 1.00 9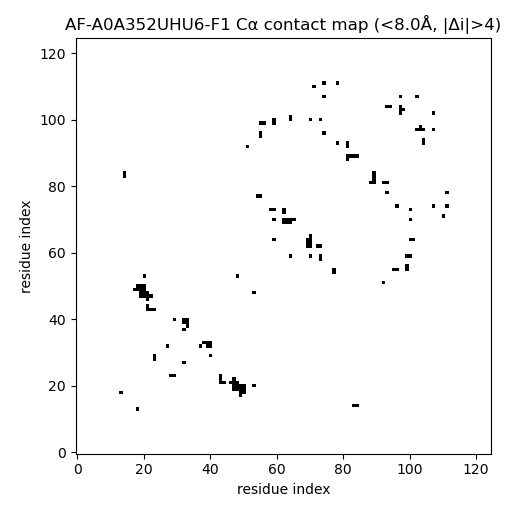7.06 104 SER A O 1
ATOM 811 N N . MET A 1 105 ? 13.949 0.729 -10.120 1.00 96.62 105 MET A N 1
ATOM 812 C CA . MET A 1 105 ? 13.592 2.142 -9.974 1.00 96.62 105 MET A CA 1
ATOM 813 C C . MET A 1 105 ? 13.825 2.940 -11.258 1.00 96.62 105 MET A C 1
ATOM 815 O O . MET A 1 105 ? 13.062 3.854 -11.572 1.00 96.62 105 MET A O 1
ATOM 819 N N . GLU A 1 106 ? 14.844 2.589 -12.040 1.00 95.44 106 GLU A N 1
ATOM 820 C CA . GLU A 1 106 ? 15.113 3.188 -13.348 1.00 95.44 106 GLU A CA 1
ATOM 821 C C . GLU A 1 106 ? 13.964 2.914 -14.321 1.00 95.44 106 GLU A C 1
ATOM 823 O O . GLU A 1 106 ? 13.485 3.837 -14.985 1.00 95.44 106 GLU A O 1
ATOM 828 N N . ALA A 1 107 ? 13.475 1.670 -14.365 1.00 94.38 107 ALA A N 1
ATOM 829 C CA . ALA A 1 107 ? 12.353 1.281 -15.212 1.00 94.38 107 ALA A CA 1
ATOM 830 C C . ALA A 1 107 ? 11.054 1.997 -14.804 1.00 94.38 107 ALA A C 1
ATOM 832 O O . ALA A 1 107 ? 10.335 2.514 -15.665 1.00 94.38 107 ALA A O 1
ATOM 833 N N . LEU A 1 108 ? 10.783 2.105 -13.497 1.00 95.62 108 LEU A N 1
ATOM 834 C CA . LEU A 1 108 ? 9.640 2.864 -12.980 1.00 95.62 108 LEU A CA 1
ATOM 835 C C . LEU A 1 108 ? 9.718 4.343 -13.396 1.00 95.62 108 LEU A C 1
ATOM 837 O O . LEU A 1 108 ? 8.748 4.900 -13.915 1.00 95.62 108 LEU A O 1
ATOM 841 N N . ARG A 1 109 ? 10.886 4.976 -13.229 1.00 93.38 109 ARG A N 1
ATOM 842 C CA . ARG A 1 109 ? 11.114 6.382 -13.607 1.00 93.38 109 ARG A CA 1
ATOM 843 C C . ARG A 1 109 ? 10.939 6.612 -15.111 1.00 93.38 109 ARG A C 1
ATOM 845 O O . ARG A 1 109 ? 10.338 7.615 -15.499 1.00 93.38 109 ARG A O 1
ATOM 852 N N . ALA A 1 110 ? 11.416 5.691 -15.949 1.00 91.25 110 ALA A N 1
ATOM 853 C CA . ALA A 1 110 ? 11.246 5.762 -17.399 1.00 91.25 110 ALA A CA 1
ATOM 854 C C . ALA A 1 110 ? 9.765 5.672 -17.811 1.00 91.25 110 ALA A C 1
ATOM 856 O O . ALA A 1 110 ? 9.300 6.483 -18.617 1.00 91.25 110 ALA A O 1
ATOM 857 N N . SER A 1 111 ? 9.011 4.747 -17.207 1.00 89.94 111 SER A N 1
ATOM 858 C CA . SER A 1 111 ? 7.568 4.589 -17.439 1.00 89.94 111 SER A CA 1
ATOM 859 C C . SER A 1 111 ? 6.806 5.887 -17.146 1.00 89.94 111 SER A C 1
ATOM 861 O O . SER A 1 111 ? 6.120 6.436 -18.011 1.00 89.94 111 SER A O 1
ATOM 863 N N . VAL A 1 112 ? 7.029 6.458 -15.962 1.00 90.38 112 VAL A N 1
ATOM 864 C CA . VAL A 1 112 ? 6.410 7.720 -15.532 1.00 90.38 112 VAL A CA 1
ATOM 865 C C . VAL A 1 112 ? 6.790 8.897 -16.437 1.00 90.38 112 VAL A C 1
ATOM 867 O O . VAL A 1 112 ? 5.964 9.773 -16.719 1.00 90.3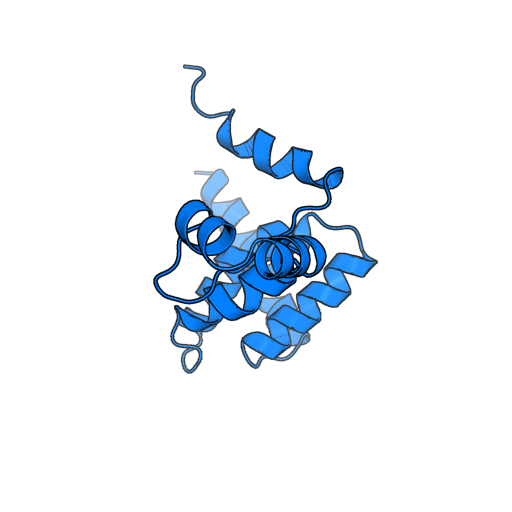8 112 VAL A O 1
ATOM 870 N N . GLY A 1 113 ? 8.046 8.953 -16.890 1.00 81.75 113 GLY A N 1
ATOM 871 C CA . GLY A 1 113 ? 8.524 9.985 -17.810 1.00 81.75 113 GLY A CA 1
ATOM 872 C C . GLY A 1 113 ? 7.714 10.022 -19.109 1.00 81.75 113 GLY A C 1
ATOM 873 O O . GLY A 1 113 ? 7.276 11.098 -19.528 1.00 81.75 113 GLY A O 1
ATOM 874 N N . ASN A 1 114 ? 7.432 8.848 -19.681 1.00 74.62 114 ASN A N 1
ATOM 875 C CA . ASN A 1 114 ? 6.634 8.693 -20.901 1.00 74.62 114 ASN A CA 1
ATOM 876 C C . ASN A 1 114 ? 5.137 8.983 -20.696 1.00 74.62 114 ASN A C 1
ATOM 878 O O . ASN A 1 114 ? 4.475 9.491 -21.599 1.00 74.62 114 ASN A O 1
ATOM 882 N N . GLN A 1 115 ? 4.580 8.735 -19.509 1.00 69.94 115 GLN A N 1
ATOM 883 C CA . GLN A 1 115 ? 3.184 9.096 -19.229 1.00 69.94 115 GLN A CA 1
ATOM 884 C C . GLN A 1 115 ? 2.951 10.614 -19.243 1.00 69.94 115 GLN A C 1
ATOM 886 O O . GLN A 1 115 ? 1.908 11.109 -19.675 1.00 69.94 115 GLN A O 1
ATOM 891 N N . ARG A 1 116 ? 3.919 11.396 -18.748 1.00 67.25 116 ARG A N 1
ATOM 892 C CA . ARG A 1 116 ? 3.796 12.864 -18.705 1.00 67.25 116 ARG A CA 1
ATOM 893 C C . ARG A 1 116 ? 3.800 13.479 -20.103 1.00 67.25 116 ARG A C 1
ATOM 895 O O . ARG A 1 116 ? 3.197 14.539 -20.293 1.00 67.25 116 ARG A O 1
ATOM 902 N N . THR A 1 117 ? 4.479 12.848 -21.061 1.00 67.44 117 THR A N 1
ATOM 903 C CA . THR A 1 117 ? 4.515 13.295 -22.458 1.00 67.44 117 THR A CA 1
ATOM 904 C C . THR A 1 117 ? 3.232 12.902 -23.192 1.00 67.44 117 THR A C 1
ATOM 906 O O . THR A 1 117 ? 2.607 13.777 -23.795 1.00 67.44 117 THR A O 1
ATOM 909 N N . SER A 1 118 ? 2.752 11.662 -23.038 1.00 66.81 118 SER A N 1
ATOM 910 C CA . SER A 1 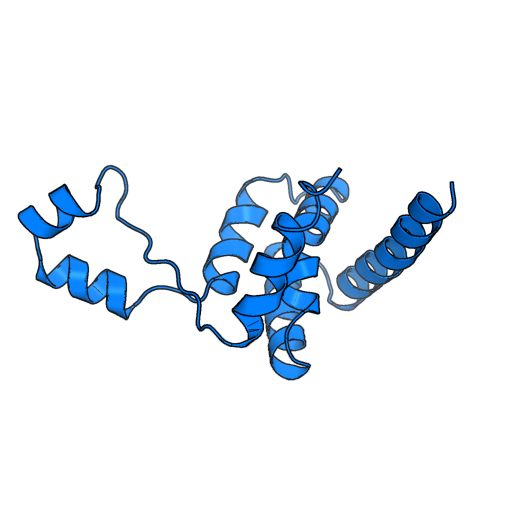118 ? 1.506 11.193 -23.667 1.00 66.81 118 SER A CA 1
ATOM 911 C C . SER A 1 118 ? 0.261 11.960 -23.187 1.00 66.81 118 SER A C 1
ATOM 913 O O . SER A 1 118 ? -0.564 12.395 -23.997 1.00 66.81 118 SER A O 1
ATOM 915 N N . ASN A 1 119 ? 0.158 12.242 -21.882 1.00 64.44 119 ASN A N 1
ATOM 916 C CA . ASN A 1 119 ? -0.971 12.987 -21.309 1.00 64.44 119 ASN A CA 1
ATOM 917 C C . ASN A 1 119 ? -0.979 14.479 -21.719 1.00 64.44 119 ASN A C 1
ATOM 919 O O . ASN A 1 119 ? -2.021 15.135 -21.732 1.00 64.44 119 ASN A O 1
ATOM 923 N N . ARG A 1 120 ? 0.180 15.046 -22.091 1.00 66.06 120 ARG A N 1
ATOM 924 C CA . ARG A 1 120 ? 0.275 16.409 -22.650 1.00 66.06 120 ARG A CA 1
ATOM 925 C C . ARG A 1 120 ? -0.221 16.487 -24.090 1.00 66.06 120 ARG A C 1
ATOM 927 O O . ARG A 1 120 ? -0.751 17.525 -24.477 1.00 66.06 120 ARG A O 1
ATOM 934 N N . GLN A 1 121 ? -0.046 15.422 -24.867 1.00 62.59 121 GLN A N 1
ATOM 935 C CA . GLN A 1 121 ? -0.462 15.366 -26.268 1.00 62.59 121 GLN A CA 1
ATOM 936 C C . GLN A 1 121 ? -1.980 15.215 -26.403 1.00 62.59 121 GLN A C 1
ATOM 938 O O . GLN A 1 121 ? -2.588 15.953 -27.171 1.00 62.59 121 GLN A O 1
ATOM 943 N N . SER A 1 122 ? -2.604 14.387 -25.558 1.00 66.19 122 SER A N 1
ATOM 944 C CA . SER A 1 122 ? -4.069 14.204 -25.538 1.00 66.19 122 SER A CA 1
ATOM 945 C C . SER A 1 122 ? -4.859 15.439 -25.076 1.00 66.19 122 SER A C 1
ATOM 947 O O . SER A 1 122 ? -6.071 15.486 -25.226 1.00 66.19 122 SER A O 1
ATOM 949 N N . ARG A 1 123 ? -4.198 16.446 -24.488 1.00 63.19 123 ARG A N 1
ATOM 950 C CA . ARG A 1 123 ? -4.830 17.702 -24.036 1.00 63.19 123 ARG A CA 1
ATOM 951 C C . ARG A 1 123 ? -4.761 18.839 -25.063 1.00 63.19 123 ARG A C 1
ATOM 953 O O . ARG A 1 123 ? -5.261 19.922 -24.776 1.00 63.19 123 ARG A O 1
ATOM 960 N N . ARG A 1 124 ? -4.095 18.636 -26.207 1.00 58.78 124 ARG A N 1
ATOM 961 C CA . ARG A 1 124 ? -3.904 19.657 -27.261 1.00 58.78 124 ARG A CA 1
ATOM 962 C C . ARG A 1 124 ? -4.770 19.422 -28.504 1.00 58.78 124 ARG A C 1
ATOM 964 O O . ARG A 1 124 ? -4.656 20.196 -29.449 1.00 58.78 124 ARG A O 1
ATOM 971 N N . THR A 1 125 ? -5.602 18.388 -28.485 1.00 49.47 125 THR A N 1
ATOM 972 C CA . THR A 1 125 ? -6.605 18.045 -29.504 1.00 49.47 125 THR A CA 1
ATOM 973 C C . THR A 1 125 ? -7.992 18.213 -28.917 1.00 49.47 125 THR A C 1
ATOM 975 O O . THR A 1 125 ? -8.852 18.793 -29.605 1.00 49.47 125 THR A O 1
#

Mean predicted aligned error: 8.54 Å

Nearest PDB structures (foldseek):
  1dd9-assembly1_A  TM=7.020E-01  e=6.055E-05  Escherichia coli
  1dde-assembly1_A  TM=7.263E-01  e=2.075E-04  Escherichia coli
  3b39-assembly2_B  TM=7.132E-01  e=3.955E-04  Escherichia coli K-12
  5w34-assembly1_A  TM=6.447E-01  e=3.955E-04  Mycobacterium tuberculosis H37Rv
  5w36-assembly1_A  TM=6.158E-01  e=4.716E-04  Mycobacterium tuberculosis H37Rv

Foldseek 3Di:
DPDPPPVVVVLLPCQPPQDFAQDDDPPDDLVRCCVVPVVVSVVSVVPTHGPLVVLLLVQLVVFDLVDPVRLLVSCVVCVVSLVSHDPVSSVVSLVVNCVSSVHDSVVSVVSVVVVVVVVVVVVVD

Radius of gyration: 17.9 Å; Cα contacts (8 Å, |Δi|>4): 81; chains: 1; bounding box: 37×35×52 Å

Sequence (125 aa):
AQQRQRSQSALSQWKTTDLRVAALPEGLDPDALIRQDASRWESIVADAAPLLEFLIPNIAARFDLTVPHGKSQVVDAIWPLIAALDRLDREQYAQKLADAIGVSMEALRASVGNQRTSNRQSRRT

Secondary structure (DSSP, 8-state):
--SSSHHHHHHHHGGGS--EE-PPPTT--HHHHHHH-HHHHHHHHHTPEEHHHHHHHHHHTTS-TTSHHHHHHHHHHHHHHHHHS-HHHHHHHHHHHHHHTT--HHHHHHHHHHHHHHHHHTT--

pLDDT: mean 86.0, std 16.37, range [45.78, 98.0]

Solvent-accessible surface area (backbone atoms only — not comparable to full-atom values): 7479 Å² total; per-residue (Å²): 144,81,82,80,63,66,78,63,50,64,78,60,58,52,87,82,48,95,56,60,45,60,78,68,62,89,97,52,53,73,68,61,40,40,74,75,40,50,67,59,45,54,50,40,59,73,66,30,36,49,45,66,73,48,45,50,59,63,53,43,73,75,43,58,59,90,43,74,64,33,40,48,53,42,47,70,70,46,44,69,61,42,70,68,48,57,77,66,61,24,51,56,51,48,50,54,46,21,61,70,50,71,49,53,69,68,58,52,52,52,54,54,57,53,49,60,54,54,60,55,56,71,72,75,115